Protein AF-A0A368DGQ7-F1 (afdb_monomer)

Foldseek 3Di:
DDQPLLVLLQVLLVLLVVLLVVLVVVVDPDPLSVVSNVVSNVSSVVSNVLSVCVVVLVVSLVVLVVCLVVLVVSLVVLQVPPDDPPSPSNNVSSVSSSVSSVVSNVSSVVVVVVVVVVVVVD

Structure (mmCIF, N/CA/C/O backbone):
data_AF-A0A368DGQ7-F1
#
_entry.id   AF-A0A368DGQ7-F1
#
loop_
_atom_site.group_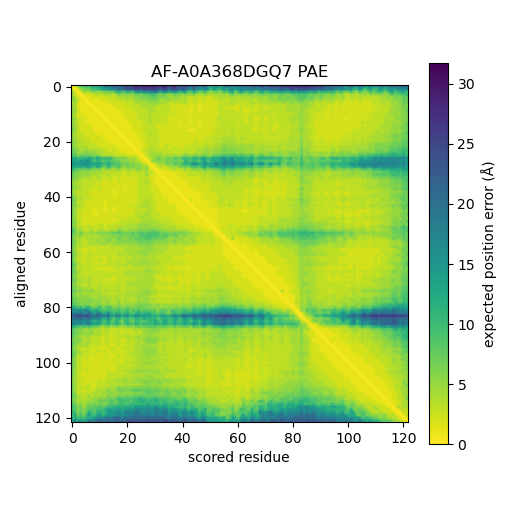PDB
_atom_site.id
_atom_site.type_symbol
_atom_site.label_atom_id
_atom_site.label_alt_id
_atom_site.label_comp_id
_atom_site.label_asym_id
_atom_site.label_entity_id
_atom_site.label_seq_id
_atom_site.pdbx_PDB_ins_code
_atom_site.Cartn_x
_atom_site.Cartn_y
_atom_site.Cartn_z
_atom_site.occupancy
_atom_site.B_iso_or_equiv
_atom_site.auth_seq_id
_atom_site.auth_comp_id
_atom_site.auth_asym_id
_atom_site.auth_atom_id
_atom_site.pdbx_PDB_model_num
ATOM 1 N N . MET A 1 1 ? -18.363 -10.285 8.688 1.00 47.91 1 MET A N 1
ATOM 2 C CA . MET A 1 1 ? -18.749 -8.900 8.342 1.00 47.91 1 MET A CA 1
ATOM 3 C C . MET A 1 1 ? -17.592 -8.279 7.567 1.00 47.91 1 MET A C 1
ATOM 5 O O . MET A 1 1 ? -16.521 -8.115 8.144 1.00 47.91 1 MET A O 1
ATOM 9 N N . PHE A 1 2 ? -17.749 -8.054 6.258 1.00 55.34 2 PHE A N 1
ATOM 10 C CA . PHE A 1 2 ? -16.707 -7.422 5.440 1.00 55.34 2 PHE A CA 1
ATOM 11 C C . PHE A 1 2 ? -16.480 -5.995 5.945 1.00 55.34 2 PHE A C 1
ATOM 13 O O . PHE A 1 2 ? -17.405 -5.186 5.958 1.00 55.34 2 PHE A O 1
ATOM 20 N N . ARG A 1 3 ? -15.267 -5.699 6.421 1.00 78.44 3 ARG A N 1
ATOM 21 C CA . ARG A 1 3 ? -14.908 -4.352 6.873 1.00 78.44 3 ARG A CA 1
ATOM 22 C C . ARG A 1 3 ? -14.390 -3.558 5.684 1.00 78.44 3 ARG A C 1
ATOM 24 O O . ARG A 1 3 ? -13.541 -4.040 4.940 1.00 78.44 3 ARG A O 1
ATOM 31 N N . VAL A 1 4 ? -14.850 -2.320 5.556 1.00 85.50 4 VAL A N 1
ATOM 32 C CA . VAL A 1 4 ? -14.484 -1.412 4.458 1.00 85.50 4 VAL A CA 1
ATOM 33 C C . VAL A 1 4 ? -12.959 -1.224 4.347 1.00 85.50 4 VAL A C 1
ATOM 35 O O . VAL A 1 4 ? -12.417 -1.197 3.248 1.00 85.50 4 VAL A O 1
ATOM 38 N N . GLN A 1 5 ? -12.238 -1.207 5.474 1.00 88.38 5 GLN A N 1
ATOM 39 C CA . GLN A 1 5 ? -10.767 -1.162 5.492 1.00 88.38 5 GLN A CA 1
ATOM 40 C C . GLN A 1 5 ? -10.108 -2.328 4.732 1.00 88.38 5 GLN A C 1
ATOM 42 O O . GLN A 1 5 ? -9.117 -2.129 4.037 1.00 88.38 5 GLN A O 1
ATOM 47 N N . SER A 1 6 ? -10.663 -3.538 4.845 1.00 88.88 6 SER A N 1
ATOM 48 C CA . SER A 1 6 ? -10.107 -4.749 4.238 1.00 88.88 6 SER A CA 1
ATOM 49 C C . SER A 1 6 ? -10.246 -4.713 2.721 1.00 88.88 6 SER A C 1
ATOM 51 O O . SER A 1 6 ? -9.368 -5.205 2.025 1.00 88.88 6 SER A O 1
ATOM 53 N N . LEU A 1 7 ? -11.311 -4.081 2.215 1.00 91.75 7 LEU A N 1
ATOM 54 C CA . LEU A 1 7 ? -11.521 -3.865 0.786 1.00 91.75 7 LEU A CA 1
ATOM 55 C C . LEU A 1 7 ? -10.442 -2.942 0.205 1.00 91.75 7 LEU A C 1
ATOM 57 O O . LEU A 1 7 ? -9.835 -3.274 -0.805 1.00 91.75 7 LEU A O 1
ATOM 61 N N . TYR A 1 8 ? -10.149 -1.819 0.865 1.00 92.56 8 TYR A N 1
ATOM 62 C CA . TYR A 1 8 ? -9.116 -0.892 0.393 1.00 92.56 8 TYR A CA 1
ATOM 63 C C . TYR A 1 8 ? -7.703 -1.480 0.459 1.00 92.56 8 TYR A C 1
ATOM 65 O O . TYR A 1 8 ? -6.911 -1.262 -0.456 1.00 92.56 8 TYR A O 1
ATOM 73 N N . LEU A 1 9 ? -7.396 -2.261 1.501 1.00 92.31 9 LEU A N 1
ATOM 74 C CA . LEU A 1 9 ? -6.132 -3.002 1.583 1.00 92.31 9 LEU A CA 1
ATOM 75 C C . LEU A 1 9 ? -6.016 -4.045 0.466 1.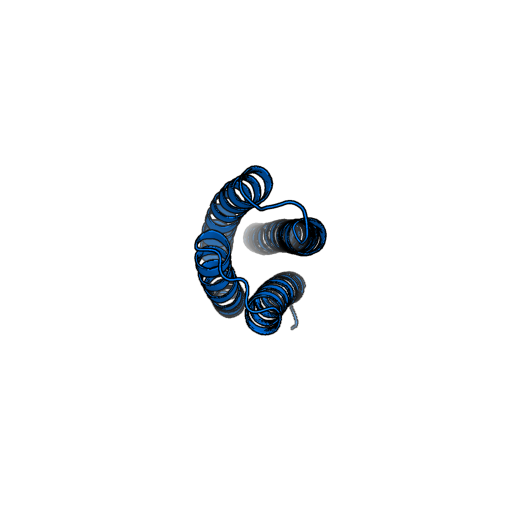00 92.31 9 LEU A C 1
ATOM 77 O O . LEU A 1 9 ? -4.955 -4.168 -0.141 1.00 92.31 9 LEU A O 1
ATOM 81 N N . LEU A 1 10 ? -7.108 -4.753 0.162 1.00 94.06 10 LEU A N 1
ATOM 82 C CA . LEU A 1 10 ? -7.146 -5.737 -0.917 1.00 94.06 10 LEU A CA 1
ATOM 83 C C . LEU A 1 10 ? -6.942 -5.070 -2.278 1.00 94.06 10 LEU A C 1
ATOM 85 O O . LEU A 1 10 ? -6.101 -5.521 -3.044 1.00 94.06 10 LEU A O 1
ATOM 89 N N . ILE A 1 11 ? -7.645 -3.971 -2.561 1.00 93.81 11 ILE A N 1
ATOM 90 C CA . ILE A 1 11 ? -7.480 -3.219 -3.813 1.00 93.81 11 ILE A CA 1
ATOM 91 C C . ILE A 1 11 ? -6.034 -2.734 -3.961 1.00 93.81 11 ILE A C 1
ATOM 93 O O . ILE A 1 11 ? -5.431 -2.926 -5.013 1.00 93.81 11 ILE A O 1
ATOM 97 N N . SER A 1 12 ? -5.450 -2.161 -2.905 1.00 93.62 12 SER A N 1
ATOM 98 C CA . SER A 1 12 ? -4.058 -1.699 -2.947 1.00 93.62 12 SER A CA 1
ATOM 99 C C . SER A 1 12 ? -3.066 -2.849 -3.163 1.00 93.62 12 SER A C 1
ATOM 101 O O . SER A 1 12 ? -2.109 -2.716 -3.927 1.00 93.62 12 SER A O 1
ATOM 103 N N . SER A 1 13 ? -3.321 -4.011 -2.556 1.00 95.19 13 SER A N 1
ATOM 104 C CA . SER A 1 13 ? -2.531 -5.221 -2.792 1.00 95.19 13 SER A CA 1
ATOM 105 C C . SER A 1 13 ? -2.620 -5.690 -4.248 1.00 95.19 13 SER A C 1
ATOM 107 O O . SER A 1 13 ? -1.592 -5.933 -4.878 1.00 95.19 13 SER A O 1
ATOM 109 N N . VAL A 1 14 ? -3.830 -5.742 -4.814 1.00 95.31 14 VAL A N 1
ATOM 110 C CA . VAL A 1 14 ? -4.051 -6.124 -6.216 1.00 95.31 14 VAL A CA 1
ATOM 111 C C . VAL A 1 14 ? -3.328 -5.172 -7.162 1.00 95.31 14 VAL A C 1
ATOM 113 O O . VAL A 1 14 ? -2.664 -5.641 -8.079 1.00 95.31 14 VAL A O 1
ATOM 116 N N . ILE A 1 15 ? -3.389 -3.859 -6.924 1.00 94.50 15 ILE A N 1
ATOM 117 C CA . ILE A 1 15 ? -2.660 -2.874 -7.736 1.00 94.50 15 ILE A CA 1
ATOM 118 C C . ILE A 1 15 ? -1.158 -3.176 -7.726 1.00 94.50 15 ILE A C 1
ATOM 120 O O . ILE A 1 15 ? -0.542 -3.228 -8.785 1.00 94.50 15 ILE A O 1
ATOM 124 N N . ASN A 1 16 ? -0.575 -3.442 -6.556 1.00 93.88 16 ASN A N 1
ATOM 125 C CA . ASN A 1 16 ? 0.844 -3.781 -6.447 1.00 93.88 16 ASN A CA 1
ATOM 126 C C . ASN A 1 16 ? 1.203 -5.068 -7.213 1.00 93.88 16 ASN A C 1
ATOM 128 O O . ASN A 1 16 ? 2.198 -5.093 -7.935 1.00 93.88 16 ASN A O 1
AT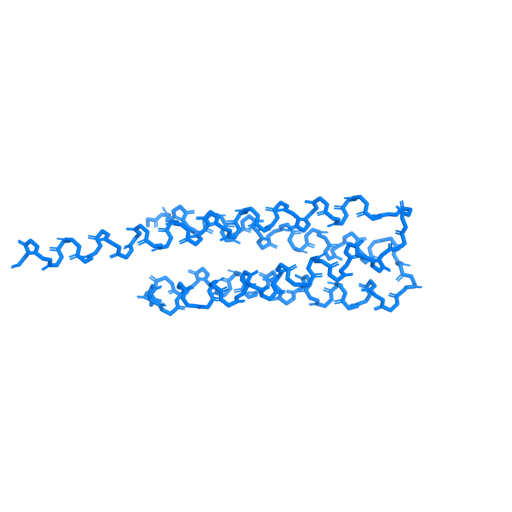OM 132 N N . PHE A 1 17 ? 0.370 -6.110 -7.139 1.00 94.81 17 PHE A N 1
ATOM 133 C CA . PHE A 1 17 ? 0.587 -7.327 -7.926 1.00 94.81 17 PHE A CA 1
ATOM 134 C C . PHE A 1 17 ? 0.436 -7.102 -9.430 1.00 94.81 17 PHE A C 1
ATOM 136 O O . PHE A 1 17 ? 1.219 -7.645 -10.203 1.00 94.81 17 PHE A O 1
ATOM 143 N N . VAL A 1 18 ? -0.523 -6.279 -9.859 1.00 93.06 18 VAL A N 1
ATOM 144 C CA . VAL A 1 18 ? -0.662 -5.904 -11.272 1.00 93.06 18 VAL A CA 1
ATOM 145 C C . VAL A 1 18 ? 0.607 -5.199 -11.746 1.00 93.06 18 VAL A C 1
ATOM 147 O O . VAL A 1 18 ? 1.159 -5.584 -12.770 1.00 93.06 18 VAL A O 1
ATOM 150 N N . LEU A 1 19 ? 1.136 -4.242 -10.981 1.00 90.69 19 LEU A N 1
ATOM 151 C CA . LEU A 1 19 ? 2.381 -3.554 -11.337 1.00 90.69 19 LEU A CA 1
ATOM 152 C C . LEU A 1 19 ? 3.556 -4.534 -11.436 1.00 90.69 19 LEU A C 1
ATOM 154 O O . LEU A 1 19 ? 4.288 -4.500 -12.420 1.00 90.69 19 LEU A O 1
ATOM 158 N N . MET A 1 20 ? 3.678 -5.472 -10.494 1.00 91.62 20 MET A N 1
ATOM 159 C CA . MET A 1 20 ? 4.685 -6.537 -10.546 1.00 91.62 20 MET A CA 1
ATOM 160 C C . MET A 1 20 ? 4.565 -7.405 -11.814 1.00 91.62 20 MET A C 1
ATOM 162 O O . MET A 1 20 ? 5.576 -7.719 -12.444 1.00 91.62 20 MET A O 1
ATOM 166 N N . VAL A 1 21 ? 3.349 -7.811 -12.192 1.00 91.19 21 VAL A N 1
ATOM 167 C CA . VAL A 1 21 ? 3.107 -8.625 -13.397 1.00 91.19 21 VAL A CA 1
ATOM 168 C C . VAL A 1 21 ? 3.490 -7.854 -14.658 1.00 91.19 21 VAL A C 1
ATOM 170 O O . VAL A 1 21 ? 4.143 -8.416 -15.531 1.00 91.19 21 VAL A O 1
ATOM 173 N N . PHE A 1 22 ? 3.148 -6.567 -14.731 1.00 88.75 22 PHE A N 1
ATOM 174 C CA . PHE A 1 22 ? 3.522 -5.712 -15.857 1.00 88.75 22 PHE A CA 1
ATOM 175 C C . PHE A 1 22 ? 5.043 -5.559 -15.980 1.00 88.75 22 PHE A C 1
ATOM 177 O O . PHE A 1 22 ? 5.563 -5.694 -17.082 1.00 88.75 22 PHE A O 1
ATOM 184 N N . ILE A 1 23 ? 5.767 -5.355 -14.872 1.00 86.88 23 ILE A N 1
ATOM 185 C CA . ILE A 1 23 ? 7.239 -5.264 -14.903 1.00 86.88 23 ILE A CA 1
ATOM 186 C C . ILE A 1 23 ? 7.855 -6.548 -15.475 1.00 86.88 23 ILE A C 1
ATOM 188 O O . ILE A 1 23 ? 8.735 -6.471 -16.324 1.00 86.88 23 ILE A O 1
ATOM 192 N N . ASN A 1 24 ? 7.367 -7.723 -15.059 1.00 87.38 24 ASN A N 1
ATOM 193 C CA . ASN A 1 24 ? 7.857 -9.000 -15.590 1.00 87.38 24 ASN A CA 1
ATOM 194 C C . ASN A 1 24 ? 7.477 -9.227 -17.059 1.00 87.38 24 ASN A C 1
ATOM 196 O O . ASN A 1 24 ? 8.238 -9.849 -17.789 1.00 87.38 24 ASN A O 1
ATOM 200 N N . TYR A 1 25 ? 6.300 -8.769 -17.490 1.00 86.88 25 TYR A N 1
ATOM 201 C CA . TYR A 1 25 ? 5.830 -8.977 -18.860 1.00 86.88 25 TYR A CA 1
ATOM 202 C C . TYR A 1 25 ? 6.637 -8.176 -19.889 1.00 86.88 25 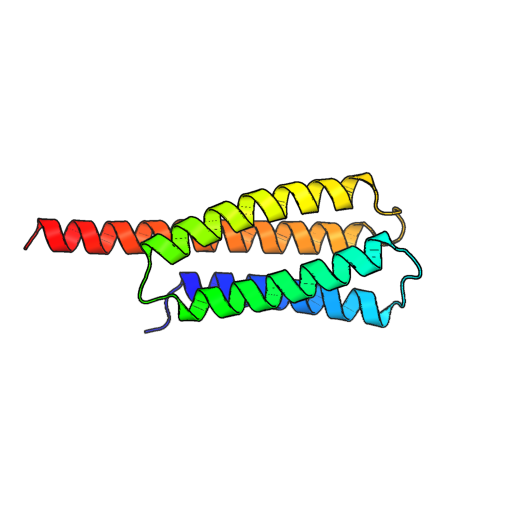TYR A C 1
ATOM 204 O O . TYR A 1 25 ? 6.915 -8.680 -20.972 1.00 86.88 25 TYR A O 1
ATOM 212 N N . TYR A 1 26 ? 7.009 -6.939 -19.553 1.00 82.50 26 TYR A N 1
ATOM 213 C CA . TYR A 1 26 ? 7.769 -6.057 -20.445 1.00 82.50 26 TYR A CA 1
ATOM 214 C C . TYR A 1 26 ? 9.294 -6.246 -20.357 1.00 82.50 26 TYR A C 1
ATOM 216 O O . TYR A 1 26 ? 10.011 -5.562 -21.079 1.00 82.50 26 TYR A O 1
ATOM 224 N N . ASP A 1 27 ? 9.770 -7.165 -19.506 1.00 77.81 27 ASP A N 1
ATOM 225 C CA . ASP A 1 27 ? 11.183 -7.551 -19.341 1.00 77.81 27 ASP A CA 1
ATOM 226 C C . ASP A 1 27 ? 12.153 -6.354 -19.298 1.00 77.81 27 ASP A C 1
ATOM 228 O O . ASP A 1 27 ? 13.110 -6.247 -20.067 1.00 77.81 27 ASP A O 1
ATOM 232 N N . PHE A 1 28 ? 11.867 -5.398 -18.409 1.00 76.19 28 PHE A N 1
ATOM 233 C CA . PHE A 1 28 ? 12.712 -4.219 -18.241 1.00 76.19 28 PHE A CA 1
ATOM 234 C C . PHE A 1 28 ? 14.103 -4.614 -17.727 1.00 76.19 28 PHE A C 1
ATOM 236 O O . PHE A 1 28 ? 14.258 -4.961 -16.557 1.00 76.19 28 PHE A O 1
ATOM 243 N N . GLN A 1 29 ? 15.128 -4.491 -18.574 1.00 71.12 29 GLN A N 1
ATOM 244 C CA . GLN A 1 29 ? 16.538 -4.619 -18.184 1.00 71.12 29 GLN A CA 1
ATOM 245 C C . GLN A 1 29 ? 17.045 -3.334 -17.512 1.00 71.12 29 GLN A C 1
ATOM 247 O O . GLN A 1 29 ? 17.904 -2.628 -18.035 1.00 71.12 29 GLN A O 1
ATOM 252 N N . ASP A 1 30 ? 16.494 -3.033 -16.338 1.00 78.81 30 ASP A N 1
ATOM 253 C CA . ASP A 1 30 ? 16.937 -1.937 -15.478 1.00 78.81 30 ASP A CA 1
ATOM 254 C C . ASP A 1 30 ? 16.942 -2.388 -14.009 1.00 78.81 30 ASP A C 1
ATOM 256 O O . ASP A 1 30 ? 15.944 -2.894 -13.485 1.00 78.81 30 ASP A O 1
ATOM 260 N N . ASN A 1 31 ? 18.062 -2.151 -13.320 1.00 83.69 31 ASN A N 1
ATOM 261 C CA . ASN A 1 31 ? 18.224 -2.426 -11.893 1.00 83.69 31 ASN A CA 1
ATOM 262 C C . ASN A 1 31 ? 17.126 -1.756 -11.049 1.00 83.69 31 ASN A C 1
ATOM 264 O O . ASN A 1 31 ? 16.695 -2.310 -10.035 1.00 83.69 31 ASN A O 1
ATOM 268 N N . LEU A 1 32 ? 16.659 -0.569 -11.448 1.00 84.25 32 LEU A N 1
ATOM 269 C CA . LEU A 1 32 ? 15.600 0.140 -10.733 1.00 84.25 32 LEU A CA 1
ATOM 270 C C . LEU A 1 32 ? 14.249 -0.580 -10.853 1.00 84.25 32 LEU A C 1
ATOM 272 O O . LEU A 1 32 ? 13.500 -0.654 -9.873 1.00 84.25 32 LEU A O 1
ATOM 276 N N . MET A 1 33 ? 13.963 -1.179 -12.010 1.00 85.19 33 MET A N 1
ATOM 277 C CA . MET A 1 33 ? 12.753 -1.975 -12.224 1.00 85.19 33 MET A CA 1
ATOM 278 C C . MET A 1 33 ? 12.786 -3.308 -11.483 1.00 85.19 33 MET A C 1
ATOM 280 O O . MET A 1 33 ? 11.761 -3.726 -10.940 1.00 85.19 33 MET A O 1
ATOM 284 N N . ASP A 1 34 ? 13.957 -3.931 -11.358 1.00 87.25 34 ASP A N 1
ATOM 285 C CA . ASP A 1 34 ? 14.133 -5.113 -10.514 1.00 87.25 34 ASP A CA 1
ATOM 286 C C . ASP A 1 34 ? 13.845 -4.811 -9.037 1.00 87.25 34 ASP A C 1
ATOM 288 O O . ASP A 1 34 ? 13.114 -5.559 -8.375 1.00 87.25 34 ASP A O 1
ATOM 292 N N . ILE A 1 35 ? 14.356 -3.685 -8.524 1.00 88.88 35 ILE A N 1
ATOM 293 C CA . ILE A 1 35 ? 14.050 -3.215 -7.165 1.00 88.88 35 ILE A CA 1
ATOM 294 C C . ILE A 1 35 ? 12.548 -2.963 -7.031 1.00 88.88 35 ILE A C 1
ATOM 296 O O . ILE A 1 35 ? 11.926 -3.416 -6.065 1.00 88.88 35 ILE A O 1
ATOM 300 N N . TYR A 1 36 ? 11.942 -2.281 -8.005 1.00 89.50 36 TYR A N 1
ATOM 301 C CA . TYR A 1 36 ? 10.518 -1.985 -7.963 1.00 89.50 36 TYR A CA 1
ATOM 302 C C . TYR A 1 36 ? 9.658 -3.248 -7.959 1.00 89.50 36 TYR A C 1
ATOM 304 O O . TYR A 1 36 ? 8.722 -3.343 -7.166 1.00 89.50 36 TYR A O 1
ATOM 312 N N . ARG A 1 37 ? 10.014 -4.261 -8.751 1.00 90.31 37 ARG A N 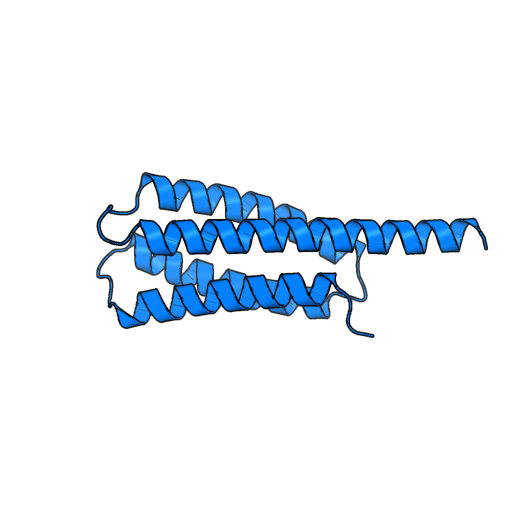1
ATOM 313 C CA . ARG A 1 37 ? 9.337 -5.561 -8.753 1.00 90.31 37 ARG A CA 1
ATOM 314 C C . ARG A 1 37 ? 9.333 -6.203 -7.368 1.00 90.31 37 ARG A C 1
ATOM 316 O O . ARG A 1 37 ? 8.289 -6.675 -6.917 1.00 90.31 37 ARG A O 1
ATOM 323 N N . VAL A 1 38 ? 10.482 -6.221 -6.691 1.00 92.06 38 VAL A N 1
ATOM 324 C CA . VAL A 1 38 ? 10.604 -6.801 -5.343 1.00 92.06 38 VAL A CA 1
ATOM 325 C C . VAL A 1 38 ? 9.769 -6.013 -4.339 1.00 92.06 38 VAL A C 1
ATOM 327 O O . VAL A 1 38 ? 9.054 -6.605 -3.528 1.00 92.06 38 VAL A O 1
ATOM 330 N N . VAL A 1 39 ? 9.807 -4.682 -4.418 1.00 92.38 39 VAL A N 1
ATOM 331 C CA . VAL A 1 39 ? 9.018 -3.815 -3.538 1.00 92.38 39 VAL A CA 1
ATOM 332 C C . VAL A 1 39 ? 7.521 -3.997 -3.780 1.00 92.38 39 VAL A C 1
ATOM 334 O O . VAL A 1 39 ? 6.792 -4.134 -2.804 1.00 92.38 39 VAL A O 1
ATOM 337 N N . ALA A 1 40 ? 7.071 -4.078 -5.034 1.00 92.31 40 ALA A N 1
ATOM 338 C CA . ALA A 1 40 ? 5.676 -4.315 -5.406 1.00 92.31 40 ALA A CA 1
ATOM 339 C C . ALA A 1 40 ? 5.170 -5.694 -4.937 1.00 92.31 40 ALA A C 1
ATOM 341 O O . ALA A 1 40 ? 4.060 -5.824 -4.419 1.00 92.31 40 ALA A O 1
ATOM 342 N N . ALA A 1 41 ? 5.993 -6.739 -5.048 1.00 93.88 41 ALA A N 1
ATOM 343 C CA . ALA A 1 41 ? 5.653 -8.055 -4.509 1.00 93.88 41 ALA A CA 1
ATOM 344 C C . ALA A 1 41 ? 5.546 -8.021 -2.972 1.00 93.88 41 ALA A C 1
ATOM 346 O O . ALA A 1 41 ? 4.568 -8.499 -2.389 1.00 93.88 41 ALA A O 1
ATOM 347 N N . GLY A 1 42 ? 6.536 -7.415 -2.309 1.00 94.50 42 GLY A N 1
ATOM 348 C CA . GLY A 1 42 ? 6.590 -7.299 -0.854 1.00 94.50 42 GLY A CA 1
ATOM 349 C C . GLY A 1 42 ? 5.439 -6.472 -0.282 1.00 94.50 42 GLY A C 1
ATOM 350 O O . GLY A 1 42 ? 4.806 -6.888 0.689 1.00 94.50 42 GLY A O 1
ATOM 351 N N . SER A 1 43 ? 5.117 -5.335 -0.901 1.00 94.06 43 SER A N 1
ATOM 352 C CA . SER A 1 43 ? 3.983 -4.490 -0.523 1.00 94.06 43 SER A CA 1
ATOM 353 C C . SER A 1 43 ? 2.652 -5.211 -0.722 1.00 94.06 43 SER A C 1
ATOM 355 O O . SER A 1 43 ? 1.813 -5.184 0.179 1.00 94.06 43 SER A O 1
ATOM 357 N N . GLY A 1 44 ? 2.471 -5.906 -1.849 1.00 93.44 44 GLY A N 1
ATOM 358 C CA . GLY A 1 44 ? 1.279 -6.702 -2.136 1.00 93.44 44 GLY A CA 1
ATOM 359 C C . GLY A 1 44 ? 1.012 -7.749 -1.053 1.00 93.44 44 GLY A C 1
ATOM 360 O O . GLY A 1 44 ? -0.090 -7.797 -0.496 1.00 93.44 44 GLY A O 1
ATOM 361 N N . ILE A 1 45 ? 2.035 -8.530 -0.692 1.00 95.19 45 ILE A N 1
ATOM 362 C CA . ILE A 1 45 ? 1.962 -9.554 0.363 1.00 95.19 45 ILE A CA 1
ATOM 363 C C . ILE A 1 45 ? 1.733 -8.918 1.739 1.00 95.19 45 ILE A C 1
ATOM 365 O O . ILE A 1 45 ? 0.890 -9.382 2.508 1.00 95.19 45 ILE A O 1
ATOM 369 N N . PHE A 1 46 ? 2.446 -7.839 2.059 1.00 95.00 46 PHE A N 1
ATOM 370 C CA . PHE A 1 46 ? 2.314 -7.148 3.339 1.00 95.00 46 PHE A CA 1
ATOM 371 C C . PHE A 1 46 ? 0.906 -6.569 3.548 1.00 95.00 46 PHE A C 1
ATOM 373 O O . PHE A 1 46 ? 0.332 -6.685 4.634 1.00 95.00 46 PHE A O 1
ATOM 380 N N . LEU A 1 47 ? 0.312 -5.992 2.501 1.00 93.38 47 LEU A N 1
ATOM 381 C CA . LEU A 1 47 ? -1.058 -5.481 2.533 1.00 93.38 47 LEU A CA 1
ATOM 382 C C . LEU A 1 47 ? -2.082 -6.608 2.717 1.00 93.38 47 LEU A C 1
ATOM 384 O O . LEU A 1 47 ? -3.033 -6.430 3.480 1.00 93.38 47 LEU A O 1
ATOM 388 N N . LEU A 1 48 ? -1.868 -7.784 2.110 1.00 93.88 48 LEU A N 1
ATOM 389 C CA . LEU A 1 48 ? -2.686 -8.972 2.395 1.00 93.88 48 LEU A CA 1
ATOM 390 C C . LEU A 1 48 ? -2.541 -9.417 3.848 1.00 93.88 48 LEU A C 1
ATOM 392 O O . LEU A 1 48 ? -3.542 -9.664 4.518 1.00 93.88 48 LEU A O 1
ATOM 396 N N . PHE A 1 49 ? -1.314 -9.475 4.366 1.00 93.38 49 PHE A N 1
ATOM 397 C CA . PHE A 1 49 ? -1.064 -9.824 5.762 1.00 93.38 49 PHE A CA 1
ATOM 398 C C . PHE A 1 49 ? -1.805 -8.881 6.725 1.00 93.38 49 PHE A C 1
ATOM 400 O O . PHE A 1 49 ? -2.447 -9.330 7.679 1.00 93.38 49 PHE A O 1
ATOM 407 N N . LEU A 1 50 ? -1.813 -7.576 6.436 1.00 91.81 50 LEU A N 1
ATOM 408 C CA . LEU A 1 50 ? -2.539 -6.577 7.224 1.00 91.81 50 LEU A CA 1
ATOM 409 C C . LEU A 1 50 ? -4.053 -6.809 7.274 1.00 91.81 50 LEU A C 1
ATOM 411 O O . LEU A 1 50 ? -4.680 -6.408 8.257 1.00 91.81 50 LEU A O 1
ATOM 415 N N . ILE A 1 51 ? -4.657 -7.456 6.273 1.00 90.94 51 ILE A N 1
ATOM 416 C CA . ILE A 1 51 ? -6.086 -7.810 6.300 1.00 90.94 51 ILE A CA 1
ATOM 417 C C . ILE A 1 51 ? -6.370 -8.802 7.435 1.00 90.94 51 ILE A C 1
ATOM 419 O O . ILE A 1 51 ? -7.372 -8.663 8.142 1.00 90.94 51 ILE A O 1
ATOM 423 N N . PHE A 1 52 ? -5.473 -9.764 7.659 1.00 90.38 52 PHE A N 1
ATOM 424 C CA . PHE A 1 52 ? -5.617 -10.779 8.705 1.00 90.38 52 PHE A CA 1
ATOM 425 C C . PHE A 1 52 ? -5.343 -10.238 10.115 1.00 90.38 52 PHE A C 1
ATOM 427 O O . PHE A 1 52 ? -5.793 -10.825 11.099 1.00 90.38 52 PHE A O 1
ATOM 434 N N . LEU A 1 53 ? -4.714 -9.065 10.235 1.00 87.75 53 LEU A N 1
ATOM 435 C CA . LEU A 1 53 ? -4.431 -8.407 11.515 1.00 87.75 53 LEU A CA 1
ATOM 436 C C . LEU A 1 53 ? -5.648 -7.680 12.129 1.00 87.75 53 LEU A C 1
ATOM 438 O O . LEU A 1 53 ? -5.513 -6.892 13.064 1.00 87.75 53 LEU A O 1
ATOM 442 N N . TYR A 1 54 ? -6.860 -7.972 11.649 1.00 81.12 54 TYR A N 1
ATOM 443 C CA . TYR A 1 54 ? -8.115 -7.308 12.024 1.00 81.12 54 TYR A CA 1
ATOM 444 C C . TYR A 1 54 ? -8.474 -7.373 13.519 1.00 81.12 54 TYR A C 1
ATOM 446 O O . TYR A 1 54 ? -9.334 -6.603 13.970 1.00 81.12 54 TYR A O 1
ATOM 454 N N . LYS A 1 55 ? -7.882 -8.311 14.271 1.00 84.06 55 LYS A N 1
ATOM 455 C CA . LYS A 1 55 ? -8.056 -8.437 15.726 1.00 84.06 55 LYS A CA 1
ATOM 456 C C . LYS A 1 55 ? -7.266 -7.366 16.486 1.00 84.06 55 LYS A C 1
ATOM 458 O O . LYS A 1 55 ? -7.771 -6.821 17.458 1.00 84.06 55 LYS A O 1
ATOM 463 N N . ASN A 1 56 ? -6.082 -6.999 15.992 1.00 88.94 56 ASN A N 1
ATOM 464 C CA . ASN A 1 56 ? -5.168 -6.059 16.641 1.00 88.94 56 ASN A CA 1
ATOM 465 C C . ASN A 1 56 ? -5.165 -4.708 15.911 1.00 88.94 56 ASN A C 1
ATOM 467 O O . ASN A 1 56 ? -4.174 -4.325 15.289 1.00 88.94 56 ASN A O 1
ATOM 471 N N . LYS A 1 57 ? -6.276 -3.961 15.996 1.00 87.00 57 LYS A N 1
ATOM 472 C CA . LYS A 1 57 ? -6.473 -2.716 15.224 1.00 87.00 57 LYS A CA 1
ATOM 473 C C . LYS A 1 57 ? -5.403 -1.646 15.485 1.00 87.00 57 LYS A C 1
ATOM 475 O O . LYS A 1 57 ? -4.962 -0.984 14.551 1.00 87.00 57 LYS A O 1
ATOM 480 N N . ASN A 1 58 ? -4.937 -1.505 16.728 1.00 89.12 58 ASN A N 1
ATOM 481 C CA . ASN A 1 58 ? -3.874 -0.550 17.072 1.00 89.12 58 ASN A CA 1
ATOM 482 C C . ASN A 1 58 ? -2.547 -0.886 16.375 1.00 89.12 58 ASN A C 1
ATOM 484 O O . ASN A 1 58 ? -1.867 0.006 15.864 1.00 89.12 58 ASN A O 1
ATOM 488 N N . LEU A 1 59 ? -2.207 -2.177 16.309 1.00 90.06 59 LEU A N 1
ATOM 489 C CA . LEU A 1 59 ? -1.026 -2.652 15.593 1.00 90.06 59 LEU A CA 1
ATOM 490 C C . LEU A 1 59 ? -1.203 -2.467 14.081 1.00 90.06 59 LEU A C 1
ATOM 492 O O . LEU A 1 59 ? -0.312 -1.924 13.434 1.00 90.06 59 LEU A O 1
ATOM 496 N N . GLN A 1 60 ? -2.378 -2.819 13.547 1.00 91.56 60 GLN A N 1
ATOM 497 C CA . GLN A 1 60 ? -2.738 -2.616 12.142 1.00 91.56 60 GLN A CA 1
ATOM 498 C C . GLN A 1 60 ? -2.574 -1.145 11.728 1.00 91.56 60 GLN A C 1
ATOM 500 O O . GLN A 1 60 ? -1.945 -0.860 10.714 1.00 91.56 60 GLN A O 1
ATOM 505 N N . LEU A 1 61 ? -3.049 -0.199 12.547 1.00 92.88 61 LEU A N 1
ATOM 506 C CA . LEU A 1 61 ? -2.899 1.234 12.289 1.00 92.88 61 LEU A CA 1
ATOM 507 C C . LEU A 1 61 ? -1.431 1.683 12.314 1.00 92.88 61 LEU A C 1
ATOM 509 O O . LEU A 1 61 ? -1.012 2.453 11.450 1.00 92.88 61 LEU A O 1
ATOM 513 N N . LYS A 1 62 ? -0.647 1.231 13.303 1.00 93.69 62 LYS A N 1
ATOM 514 C CA . LYS A 1 62 ? 0.773 1.599 13.429 1.00 93.69 62 LYS A CA 1
ATOM 515 C C . LYS A 1 62 ? 1.579 1.094 12.231 1.00 93.69 62 LYS A C 1
ATOM 517 O O . LYS A 1 62 ? 2.326 1.867 11.637 1.00 93.69 62 LYS A O 1
ATOM 522 N N . MET A 1 63 ? 1.378 -0.166 11.850 1.00 93.06 63 MET A N 1
ATOM 523 C CA . MET A 1 63 ? 2.017 -0.778 10.684 1.00 93.06 63 MET A CA 1
ATOM 524 C C . MET A 1 63 ? 1.620 -0.069 9.388 1.00 93.06 63 MET A C 1
ATOM 526 O O . MET A 1 63 ? 2.486 0.230 8.573 1.00 93.06 63 MET A O 1
ATOM 530 N N . MET A 1 64 ? 0.341 0.285 9.233 1.00 93.12 64 MET A N 1
ATOM 531 C CA . MET A 1 64 ? -0.142 0.980 8.042 1.00 93.12 64 MET A CA 1
ATOM 532 C C . MET A 1 64 ? 0.437 2.396 7.905 1.00 93.12 64 MET A C 1
ATOM 534 O O . MET A 1 64 ? 0.789 2.819 6.808 1.00 93.12 64 MET A O 1
ATOM 538 N N . LYS A 1 65 ? 0.612 3.124 9.016 1.00 92.25 65 LYS A N 1
ATOM 539 C CA . LYS A 1 65 ? 1.281 4.437 9.004 1.00 92.25 65 LYS A CA 1
ATOM 540 C C . LYS A 1 65 ? 2.744 4.337 8.580 1.00 92.25 65 LYS A C 1
ATOM 542 O O . LYS A 1 65 ? 3.177 5.129 7.751 1.00 92.25 65 LYS A O 1
ATOM 547 N N . ILE A 1 66 ? 3.484 3.377 9.141 1.00 93.62 66 ILE A N 1
ATOM 548 C CA . ILE A 1 66 ? 4.891 3.146 8.779 1.00 93.62 66 ILE A CA 1
ATOM 549 C C . ILE A 1 66 ? 4.983 2.791 7.296 1.00 93.62 66 ILE A C 1
ATOM 551 O O . ILE A 1 66 ? 5.757 3.404 6.568 1.00 93.62 66 ILE A O 1
ATOM 555 N N . PHE A 1 67 ? 4.137 1.865 6.844 1.00 93.25 67 PHE A N 1
ATOM 556 C CA . PHE A 1 67 ? 4.075 1.475 5.445 1.00 93.25 67 PHE A CA 1
ATOM 557 C C . PHE A 1 67 ? 3.786 2.668 4.534 1.00 93.25 67 PHE A C 1
ATOM 559 O O . PHE A 1 67 ? 4.515 2.860 3.574 1.00 93.25 67 PHE A O 1
ATOM 566 N N . ASN A 1 68 ? 2.798 3.512 4.849 1.00 91.62 68 ASN A N 1
ATOM 567 C CA . ASN A 1 68 ? 2.495 4.695 4.037 1.00 91.62 68 ASN A CA 1
ATOM 568 C C . ASN A 1 68 ? 3.689 5.635 3.895 1.00 91.62 68 ASN A C 1
ATOM 570 O O . ASN A 1 68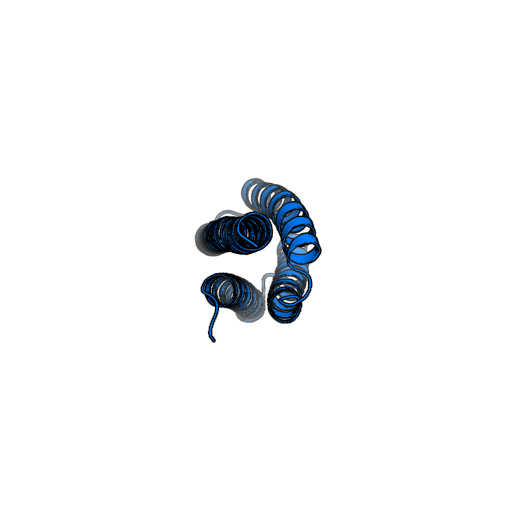 ? 3.957 6.103 2.795 1.00 91.62 68 ASN A O 1
ATOM 574 N N . VAL A 1 69 ? 4.411 5.907 4.984 1.00 92.38 69 VAL A N 1
ATOM 575 C CA . VAL A 1 69 ? 5.590 6.784 4.936 1.00 92.38 69 VAL A CA 1
ATOM 576 C C . VAL A 1 69 ? 6.669 6.183 4.037 1.00 92.38 69 VAL A C 1
ATOM 578 O O . VAL A 1 69 ? 7.161 6.860 3.139 1.00 92.38 69 VAL A O 1
ATOM 581 N N . VAL A 1 70 ? 6.996 4.903 4.236 1.00 92.06 70 VAL A N 1
ATOM 582 C CA . VAL A 1 70 ? 8.006 4.201 3.428 1.00 92.06 70 VAL A CA 1
ATOM 583 C C . VAL A 1 70 ? 7.589 4.145 1.957 1.00 92.06 70 VAL A C 1
ATOM 585 O O . VAL A 1 70 ? 8.397 4.423 1.076 1.00 92.06 70 VAL A O 1
ATOM 588 N N . TYR A 1 71 ? 6.320 3.845 1.687 1.00 91.44 71 TYR A N 1
ATOM 589 C CA . TYR A 1 71 ? 5.775 3.718 0.339 1.00 91.44 71 TYR A CA 1
ATOM 590 C C . TYR A 1 71 ? 5.759 5.058 -0.409 1.00 91.44 71 TYR A C 1
ATOM 592 O O . TYR A 1 71 ? 6.056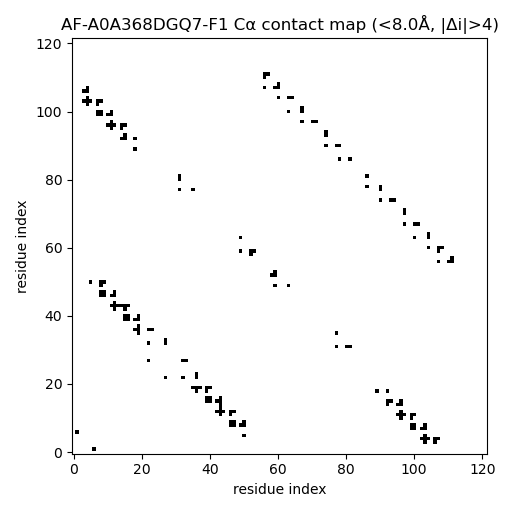 5.095 -1.598 1.00 91.44 71 TYR A O 1
ATOM 600 N N . VAL A 1 72 ? 5.488 6.172 0.281 1.00 90.38 72 VAL A N 1
ATOM 601 C CA . VAL A 1 72 ? 5.577 7.523 -0.299 1.00 90.38 72 VAL A CA 1
ATOM 602 C C . VAL A 1 72 ? 7.021 7.885 -0.640 1.00 90.38 72 VAL A C 1
ATOM 604 O O . VAL A 1 72 ? 7.274 8.353 -1.746 1.00 90.38 72 VAL A O 1
ATOM 607 N N . ILE A 1 73 ? 7.972 7.641 0.269 1.00 91.31 73 ILE A N 1
ATOM 608 C CA . ILE A 1 73 ? 9.402 7.892 0.015 1.00 91.31 73 ILE A CA 1
ATOM 609 C C . ILE A 1 73 ? 9.872 7.081 -1.196 1.00 91.31 73 ILE A C 1
ATOM 611 O O . ILE A 1 73 ? 10.533 7.613 -2.086 1.00 91.31 73 ILE A O 1
ATOM 615 N N . PHE A 1 74 ? 9.481 5.809 -1.256 1.00 89.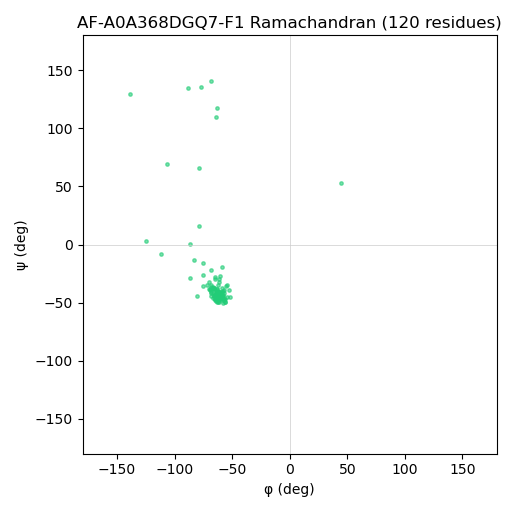44 74 PHE A N 1
ATOM 616 C CA . PHE A 1 74 ? 9.788 4.943 -2.385 1.00 89.44 74 PHE A CA 1
ATOM 617 C C . PHE A 1 74 ? 9.136 5.432 -3.689 1.00 89.44 74 PHE A C 1
ATOM 619 O O . PHE A 1 74 ? 9.783 5.448 -4.731 1.00 89.44 74 PHE A O 1
ATOM 626 N N . GLY A 1 75 ? 7.888 5.902 -3.636 1.00 87.88 75 GLY A N 1
ATOM 627 C CA . GLY A 1 75 ? 7.209 6.492 -4.789 1.00 87.88 75 GLY A CA 1
ATOM 628 C C . GLY A 1 75 ? 7.925 7.726 -5.339 1.00 87.88 75 GLY A C 1
ATOM 629 O O . GLY A 1 75 ? 8.068 7.850 -6.553 1.00 87.88 75 GLY A O 1
ATOM 630 N N . PHE A 1 76 ? 8.437 8.599 -4.465 1.00 87.69 76 PHE A N 1
ATOM 631 C CA . PHE A 1 76 ? 9.288 9.717 -4.882 1.00 87.69 76 PHE A CA 1
ATOM 632 C C . PHE A 1 76 ? 10.584 9.232 -5.526 1.00 87.69 76 PHE A C 1
ATOM 634 O O . PHE A 1 76 ? 10.955 9.738 -6.579 1.00 87.69 76 PHE A O 1
ATOM 641 N N . TYR A 1 77 ? 11.249 8.238 -4.935 1.00 87.69 77 TYR A N 1
ATOM 642 C CA . TYR A 1 77 ? 12.464 7.665 -5.509 1.00 87.69 77 TYR A CA 1
ATOM 643 C C . TYR A 1 77 ? 12.228 7.152 -6.938 1.00 87.69 77 TYR A C 1
ATOM 645 O O . TYR A 1 77 ? 12.937 7.553 -7.853 1.00 87.69 77 TYR A O 1
ATOM 653 N N . ILE A 1 78 ? 11.175 6.364 -7.168 1.00 84.31 78 ILE A N 1
ATOM 654 C CA . ILE A 1 78 ? 10.831 5.903 -8.520 1.00 84.31 78 ILE A CA 1
ATOM 655 C C . ILE A 1 78 ? 10.546 7.088 -9.452 1.00 84.31 78 ILE A C 1
ATOM 657 O O . ILE A 1 78 ? 11.080 7.128 -10.551 1.00 84.31 78 ILE A O 1
ATOM 661 N N . ALA A 1 79 ? 9.765 8.080 -9.019 1.00 82.88 79 ALA A N 1
ATOM 662 C CA . ALA A 1 79 ? 9.387 9.210 -9.869 1.00 82.88 79 ALA A CA 1
ATOM 663 C C . ALA A 1 79 ? 10.575 10.061 -10.361 1.00 82.88 79 ALA A C 1
ATOM 665 O O . ALA A 1 79 ? 10.484 10.645 -11.436 1.00 82.88 79 ALA A O 1
ATOM 666 N N . PHE A 1 80 ? 11.667 10.149 -9.594 1.00 82.31 80 PHE A N 1
ATOM 667 C CA . PHE A 1 80 ? 12.853 10.929 -9.973 1.00 82.31 80 PHE A CA 1
ATOM 668 C C . PHE A 1 80 ? 13.858 10.160 -10.836 1.00 82.31 80 PHE A C 1
ATOM 670 O O . PHE A 1 80 ? 14.595 10.789 -11.591 1.00 82.31 80 PHE A O 1
ATOM 677 N N . PHE A 1 81 ? 13.925 8.836 -10.688 1.00 80.81 81 PHE A N 1
ATOM 678 C CA . PHE A 1 81 ? 14.991 8.018 -11.274 1.00 80.81 81 PHE A CA 1
ATOM 679 C C . PHE A 1 81 ? 14.520 7.085 -12.397 1.00 80.81 81 PHE A C 1
ATOM 681 O O . PHE A 1 81 ? 15.358 6.467 -13.044 1.00 80.81 81 PHE A O 1
ATOM 688 N N . ILE A 1 82 ? 13.211 6.963 -12.632 1.00 77.88 82 ILE A N 1
ATOM 689 C CA . ILE A 1 82 ? 12.667 6.145 -13.719 1.00 77.88 82 ILE A CA 1
ATOM 690 C C . ILE A 1 82 ? 12.814 6.848 -15.075 1.00 77.88 82 ILE A C 1
ATOM 692 O O . ILE A 1 82 ? 12.489 8.031 -15.208 1.00 77.88 82 ILE A O 1
ATOM 696 N N . ASP A 1 83 ? 13.247 6.105 -16.094 1.00 71.00 83 ASP A N 1
ATOM 697 C CA . ASP A 1 83 ? 13.277 6.610 -17.466 1.00 71.00 83 ASP A CA 1
ATOM 698 C C . ASP A 1 83 ? 11.856 6.818 -18.020 1.00 71.00 83 ASP A C 1
ATOM 700 O O . ASP A 1 83 ? 10.917 6.054 -17.751 1.00 71.00 83 ASP A O 1
ATOM 704 N N . LEU A 1 84 ? 11.676 7.905 -18.775 1.00 61.53 84 LEU A N 1
ATOM 705 C CA . LEU A 1 84 ? 10.354 8.477 -19.049 1.00 61.53 84 LEU A CA 1
ATOM 706 C C . LEU A 1 84 ? 9.453 7.608 -19.939 1.00 61.53 84 LEU A C 1
ATOM 708 O O . LEU A 1 84 ? 8.231 7.735 -19.821 1.00 61.53 84 LEU A O 1
ATOM 712 N N . ASP A 1 85 ? 10.008 6.697 -20.740 1.00 65.44 85 ASP A N 1
ATOM 713 C CA . ASP A 1 85 ? 9.269 5.956 -21.775 1.00 65.44 85 ASP A CA 1
ATOM 714 C C . ASP A 1 85 ? 8.120 5.090 -21.228 1.00 65.44 85 ASP A C 1
ATOM 716 O O . ASP A 1 85 ? 7.077 4.966 -21.868 1.00 65.44 85 ASP A O 1
ATOM 720 N N . TYR A 1 86 ? 8.254 4.554 -20.008 1.00 65.31 86 TYR A N 1
ATOM 721 C CA . TYR A 1 86 ? 7.213 3.736 -19.353 1.00 65.31 86 TYR A CA 1
ATOM 722 C C . TYR A 1 86 ? 6.801 4.263 -17.971 1.00 65.31 86 TYR A C 1
ATOM 724 O O . TYR A 1 86 ? 5.941 3.689 -17.297 1.00 65.31 86 TYR A O 1
ATOM 732 N N . SER A 1 87 ? 7.375 5.398 -17.566 1.00 68.44 87 SER A N 1
ATOM 733 C CA . SER A 1 87 ? 7.203 6.035 -16.256 1.00 68.44 87 SER A CA 1
ATOM 734 C C . SER A 1 87 ? 5.740 6.269 -15.861 1.00 68.44 87 SER A C 1
ATOM 736 O O . SER A 1 87 ? 5.356 6.056 -14.711 1.00 68.44 87 SER A O 1
ATOM 738 N N . SER A 1 88 ? 4.891 6.655 -16.818 1.00 78.25 88 SER A N 1
ATOM 739 C CA . SER A 1 88 ? 3.535 7.131 -16.533 1.00 78.25 88 SER A CA 1
ATOM 740 C C . SER A 1 88 ? 2.663 6.053 -15.888 1.00 78.25 88 SER A C 1
ATOM 742 O O . SER A 1 88 ? 2.067 6.295 -14.839 1.00 78.25 88 SER A O 1
ATOM 744 N N . PHE A 1 89 ? 2.614 4.843 -16.456 1.00 83.00 89 PHE A N 1
ATOM 745 C CA . PHE A 1 89 ? 1.773 3.762 -15.927 1.00 83.00 89 PHE A CA 1
ATOM 746 C C . PHE A 1 89 ? 2.187 3.363 -14.506 1.00 83.00 89 PHE A C 1
ATOM 748 O O . PHE A 1 89 ? 1.341 3.215 -13.621 1.00 83.00 89 PHE A O 1
ATOM 755 N N . PHE A 1 90 ? 3.494 3.251 -14.267 1.00 82.56 90 PHE A N 1
ATOM 756 C CA . PHE A 1 90 ? 4.032 2.865 -12.968 1.00 82.56 90 PHE A CA 1
ATOM 757 C C . PHE A 1 90 ? 3.810 3.930 -11.899 1.00 82.56 90 PHE A C 1
ATOM 759 O O . PHE A 1 90 ? 3.403 3.589 -10.787 1.00 82.56 90 PHE A O 1
ATOM 766 N N . VAL A 1 91 ? 3.993 5.206 -12.244 1.00 82.75 91 VAL A N 1
ATOM 767 C CA . VAL A 1 91 ? 3.728 6.335 -11.344 1.00 82.75 91 VAL A CA 1
ATOM 768 C C . VAL A 1 91 ? 2.233 6.434 -11.020 1.00 82.75 91 VAL A C 1
ATOM 770 O O . VAL A 1 91 ? 1.872 6.551 -9.847 1.00 82.75 91 VAL A O 1
ATOM 773 N N . PHE A 1 92 ? 1.343 6.305 -12.013 1.00 85.62 92 PHE A N 1
ATOM 774 C CA . PHE A 1 92 ? -0.107 6.275 -11.774 1.00 85.62 92 PHE A CA 1
ATOM 775 C C . PHE A 1 92 ? -0.526 5.086 -10.899 1.00 85.62 92 PHE A C 1
ATOM 777 O O . PHE A 1 92 ? -1.332 5.248 -9.977 1.00 85.62 92 PHE A O 1
ATOM 784 N N . GLY A 1 93 ? 0.055 3.908 -11.131 1.00 87.75 93 GLY A N 1
ATOM 785 C CA . GLY A 1 93 ? -0.141 2.728 -10.292 1.00 87.75 93 GLY A CA 1
ATOM 786 C C . GLY A 1 93 ? 0.245 2.980 -8.835 1.00 87.75 93 GLY A C 1
ATOM 787 O O . GLY A 1 93 ? -0.565 2.765 -7.930 1.00 87.75 93 GLY A O 1
ATOM 788 N N . LEU A 1 94 ? 1.439 3.527 -8.606 1.00 87.56 94 LEU A N 1
ATOM 789 C CA . LEU A 1 94 ? 1.939 3.897 -7.280 1.00 87.56 94 LEU A CA 1
ATOM 790 C C . LEU A 1 94 ? 1.026 4.903 -6.567 1.00 87.56 94 LEU A C 1
ATOM 792 O O . LEU A 1 94 ? 0.657 4.691 -5.408 1.00 87.56 94 LEU A O 1
ATOM 796 N N . LEU A 1 95 ? 0.615 5.964 -7.267 1.00 88.19 95 LEU A N 1
ATOM 797 C CA . LEU A 1 95 ? -0.285 6.987 -6.731 1.00 88.19 95 LEU A CA 1
ATOM 798 C C . LEU A 1 95 ? -1.643 6.397 -6.343 1.00 88.19 95 LEU A C 1
ATOM 800 O O . LEU A 1 95 ? -2.140 6.660 -5.246 1.00 88.19 95 LEU A O 1
ATOM 804 N N . SER A 1 96 ? -2.223 5.555 -7.201 1.00 90.38 96 SER A N 1
ATOM 805 C CA . SER A 1 96 ? -3.506 4.910 -6.914 1.00 90.38 96 SER A CA 1
ATOM 806 C C . SER A 1 96 ? -3.430 4.008 -5.674 1.00 90.38 96 SER A C 1
ATOM 808 O O . SER A 1 96 ? -4.256 4.141 -4.766 1.00 90.38 96 SER A O 1
ATOM 810 N N . ALA A 1 97 ? -2.389 3.175 -5.555 1.00 90.50 97 ALA A N 1
ATOM 811 C CA . ALA A 1 97 ? -2.146 2.351 -4.371 1.00 90.50 97 ALA A CA 1
ATOM 812 C C . ALA A 1 97 ? -1.979 3.209 -3.103 1.00 90.50 97 ALA A C 1
ATOM 814 O O . ALA A 1 97 ? -2.543 2.892 -2.052 1.00 90.50 97 ALA A O 1
ATOM 815 N N . CYS A 1 98 ? -1.275 4.341 -3.202 1.00 90.44 98 CYS A N 1
ATOM 816 C CA . CYS A 1 98 ? -1.082 5.273 -2.091 1.00 90.44 98 CYS A CA 1
ATOM 817 C C . CYS A 1 98 ? -2.406 5.894 -1.605 1.00 90.44 98 CYS A C 1
ATOM 819 O O . CYS A 1 98 ? -2.645 6.004 -0.394 1.00 90.44 98 CYS A O 1
ATOM 821 N N . ILE A 1 99 ? -3.306 6.251 -2.528 1.00 92.00 99 ILE A N 1
ATOM 822 C CA . ILE A 1 99 ? -4.645 6.763 -2.200 1.00 92.00 99 ILE A CA 1
ATOM 823 C C . ILE A 1 99 ? -5.449 5.699 -1.443 1.00 92.00 99 ILE A C 1
ATOM 825 O O . ILE A 1 99 ? -6.004 5.984 -0.377 1.00 92.00 99 ILE A O 1
ATOM 829 N N . PHE A 1 100 ? -5.474 4.457 -1.934 1.00 92.94 100 PHE A N 1
ATOM 830 C CA . PHE A 1 100 ? -6.209 3.372 -1.279 1.00 92.94 100 PHE A CA 1
ATOM 831 C C . PHE A 1 100 ? -5.636 3.005 0.092 1.00 92.94 100 PHE A C 1
ATOM 833 O O . PHE A 1 100 ? -6.395 2.798 1.040 1.00 92.94 100 PHE A O 1
ATOM 840 N N . CYS A 1 101 ? -4.315 3.010 0.247 1.00 90.31 101 CYS A N 1
ATOM 841 C CA . CYS A 1 101 ? -3.659 2.827 1.539 1.00 90.31 101 CYS A CA 1
ATOM 842 C C . CYS A 1 101 ? -3.999 3.949 2.541 1.00 90.31 101 CYS A C 1
ATOM 844 O O . CYS A 1 101 ? -4.226 3.705 3.734 1.00 90.31 101 CYS A O 1
ATOM 846 N N . SER A 1 102 ? -4.092 5.192 2.066 1.00 91.69 102 SER A N 1
ATOM 847 C CA . SER A 1 102 ? -4.513 6.339 2.880 1.00 91.69 102 SER A CA 1
ATOM 848 C C . SER A 1 102 ? -5.978 6.223 3.312 1.00 91.69 102 SER A C 1
ATOM 850 O O . SER A 1 102 ? -6.304 6.445 4.483 1.00 91.69 102 SER A O 1
ATOM 852 N N . LEU A 1 103 ? -6.860 5.789 2.405 1.00 91.75 103 LEU A N 1
ATOM 853 C CA . LEU A 1 103 ? -8.254 5.480 2.725 1.00 91.75 103 LEU A CA 1
ATOM 854 C C . LEU A 1 103 ? -8.346 4.352 3.755 1.00 91.75 103 LEU A C 1
ATOM 856 O O . LEU A 1 103 ? -8.991 4.534 4.786 1.00 91.75 103 LEU A O 1
ATOM 860 N N . ALA A 1 104 ? -7.648 3.234 3.547 1.00 91.56 104 ALA A N 1
ATOM 861 C CA . ALA A 1 104 ? -7.603 2.127 4.502 1.00 91.56 104 ALA A CA 1
ATOM 862 C C . ALA A 1 104 ? -7.222 2.612 5.910 1.00 91.56 104 ALA A C 1
ATOM 864 O O . ALA A 1 104 ? -7.906 2.296 6.882 1.00 91.56 104 ALA A O 1
ATOM 865 N N . THR A 1 105 ? -6.203 3.468 6.011 1.00 92.56 105 THR A N 1
ATOM 866 C CA . THR A 1 105 ? -5.757 4.069 7.279 1.00 92.56 105 THR A CA 1
ATOM 867 C C . THR A 1 105 ? -6.860 4.889 7.954 1.00 92.56 105 THR A C 1
ATOM 869 O O . THR A 1 105 ? -7.074 4.769 9.164 1.00 92.56 105 THR A O 1
ATOM 872 N N . LYS A 1 106 ? -7.598 5.698 7.182 1.00 92.69 106 LYS A N 1
ATOM 873 C CA . LYS A 1 106 ? -8.734 6.489 7.681 1.00 92.69 106 LYS A CA 1
ATOM 874 C C . LYS A 1 106 ? -9.833 5.592 8.254 1.00 92.69 106 LYS A C 1
ATOM 876 O O . LYS A 1 106 ? -10.343 5.873 9.339 1.00 92.69 106 LYS A O 1
ATOM 881 N N . TYR A 1 107 ? -10.174 4.508 7.558 1.00 90.62 107 TYR A N 1
ATOM 882 C CA . TYR A 1 107 ? -11.196 3.571 8.025 1.00 90.62 107 TYR A CA 1
ATOM 883 C C . TYR A 1 107 ? -10.737 2.764 9.243 1.00 90.62 107 TYR A C 1
ATOM 885 O O . TYR A 1 107 ? -11.532 2.628 10.165 1.00 90.62 107 TYR A O 1
ATOM 893 N N . ILE A 1 108 ? -9.467 2.341 9.321 1.00 89.06 108 ILE A N 1
ATOM 894 C CA . ILE A 1 108 ? -8.907 1.694 10.526 1.00 89.06 108 ILE A CA 1
ATOM 895 C C . ILE A 1 108 ? -9.029 2.619 11.742 1.00 89.06 108 ILE A C 1
ATOM 897 O O . ILE A 1 108 ? -9.433 2.183 12.819 1.00 89.06 108 ILE A O 1
ATOM 901 N N . LYS A 1 109 ? -8.715 3.911 11.578 1.00 90.94 109 LYS A N 1
ATOM 902 C CA . LYS A 1 109 ? -8.825 4.893 12.664 1.00 90.94 109 LYS A CA 1
ATOM 903 C C . LYS A 1 109 ? -10.271 5.043 13.150 1.00 90.94 109 LYS A C 1
ATOM 905 O O . LYS A 1 109 ? -10.514 4.956 14.351 1.00 90.94 109 LYS A O 1
ATOM 910 N N . LYS A 1 110 ? -11.225 5.188 12.225 1.00 89.56 110 LYS A N 1
ATOM 911 C CA . LYS A 1 110 ? -12.661 5.264 12.545 1.00 89.56 110 LYS A CA 1
ATOM 912 C C . LYS A 1 110 ? -13.140 4.015 13.294 1.00 89.56 110 LYS A C 1
ATOM 914 O O . LYS A 1 110 ? -13.892 4.106 14.257 1.00 89.56 110 LYS A O 1
ATOM 919 N N . ASP A 1 111 ? -12.655 2.851 12.878 1.00 87.12 111 ASP A N 1
ATOM 920 C CA . ASP A 1 111 ? -12.952 1.555 13.483 1.00 87.12 111 ASP A CA 1
ATOM 921 C C . ASP A 1 111 ? -12.438 1.405 14.924 1.00 87.12 111 ASP A C 1
ATOM 923 O O . ASP A 1 111 ? -12.985 0.601 15.682 1.00 87.12 111 ASP A O 1
ATOM 927 N N . ILE A 1 112 ? -11.365 2.114 15.285 1.00 87.75 112 ILE A N 1
ATOM 928 C CA . ILE A 1 112 ? -10.825 2.176 16.651 1.00 87.75 112 ILE A CA 1
ATOM 929 C C . ILE A 1 112 ? -11.630 3.174 17.486 1.00 87.75 112 ILE A C 1
ATOM 931 O O . ILE A 1 112 ? -12.003 2.868 18.615 1.00 87.75 112 ILE A O 1
ATOM 935 N N . GLU A 1 113 ? -11.939 4.345 16.925 1.00 88.94 113 GLU A N 1
ATOM 936 C CA . GLU A 1 113 ? -12.748 5.376 17.589 1.00 88.94 113 GLU A CA 1
ATOM 937 C C . GLU A 1 113 ? -14.138 4.851 17.975 1.00 88.94 113 GLU A C 1
ATOM 939 O O . GLU A 1 113 ? -14.583 5.084 19.096 1.00 88.94 113 GLU A O 1
ATOM 944 N N . LEU A 1 114 ? -14.778 4.070 17.097 1.00 86.62 114 LEU A N 1
ATOM 945 C CA . LEU A 1 114 ? -16.061 3.413 17.366 1.00 86.62 114 LEU A CA 1
ATOM 946 C C . LEU A 1 114 ? -15.996 2.468 18.575 1.00 86.62 114 LEU A C 1
ATOM 948 O O . LEU A 1 114 ? -16.870 2.527 19.438 1.00 86.62 114 LEU A O 1
ATOM 952 N N . ILE A 1 115 ? -14.952 1.639 18.670 1.00 86.38 115 ILE A N 1
ATOM 953 C CA . ILE A 1 115 ? -14.767 0.724 19.810 1.00 86.38 115 ILE A CA 1
ATOM 954 C C . ILE A 1 115 ? -14.564 1.525 21.094 1.00 86.38 115 ILE A C 1
ATOM 956 O O . ILE A 1 115 ? -15.274 1.306 22.066 1.00 86.38 115 ILE A O 1
ATOM 960 N N . ASN A 1 116 ? -13.676 2.518 21.065 1.00 85.88 116 ASN A N 1
ATOM 961 C CA . ASN A 1 116 ? -13.405 3.352 22.233 1.00 85.88 116 ASN A CA 1
ATOM 962 C C . ASN A 1 116 ? -14.645 4.140 22.686 1.00 85.88 116 ASN A C 1
ATOM 964 O O . ASN A 1 116 ? -14.820 4.370 23.877 1.00 85.88 116 ASN A O 1
ATOM 968 N N . SER A 1 117 ? -15.502 4.581 21.757 1.00 84.94 117 SER A N 1
ATOM 969 C CA . SER A 1 117 ? -16.762 5.246 22.108 1.00 84.94 117 SER A CA 1
ATOM 970 C C . SER A 1 117 ? -17.773 4.290 22.738 1.00 84.94 117 SER A C 1
ATOM 972 O O . SER A 1 117 ? -18.444 4.677 23.689 1.00 84.94 117 SER A O 1
ATOM 974 N N . ALA A 1 118 ? -17.846 3.045 22.258 1.00 83.75 118 ALA A N 1
ATOM 975 C CA . ALA A 1 118 ? -18.716 2.026 22.829 1.00 83.75 118 ALA A CA 1
ATOM 976 C C . ALA A 1 118 ? -18.247 1.615 24.233 1.00 83.75 118 ALA A C 1
ATOM 978 O O . ALA A 1 118 ? -19.071 1.508 25.134 1.00 83.75 118 ALA A O 1
ATOM 979 N N . ASP A 1 119 ? -16.934 1.474 24.435 1.00 85.69 119 ASP A N 1
ATOM 980 C CA . ASP A 1 119 ? -16.348 1.164 25.744 1.00 85.69 119 ASP A CA 1
ATOM 981 C C . ASP A 1 119 ? -16.555 2.290 26.768 1.00 85.69 119 ASP A C 1
ATOM 983 O O . ASP A 1 119 ? -16.658 2.011 27.951 1.00 85.69 119 ASP A O 1
ATOM 987 N N . ARG A 1 120 ? -16.649 3.558 26.340 1.00 81.00 120 ARG A N 1
ATOM 988 C CA . ARG A 1 120 ? -16.960 4.693 27.235 1.00 81.00 120 ARG A CA 1
ATOM 989 C C . ARG A 1 120 ? -18.425 4.769 27.655 1.00 81.00 120 ARG A C 1
ATOM 991 O O . ARG A 1 120 ? -18.728 5.412 28.653 1.00 81.00 120 ARG A O 1
ATOM 998 N N . LEU A 1 121 ? -19.324 4.231 26.834 1.00 74.44 121 LEU A N 1
ATOM 999 C CA . LEU A 1 121 ? -20.760 4.201 27.117 1.00 74.44 121 LEU A CA 1
ATOM 1000 C C . LEU A 1 121 ? -21.146 3.025 28.021 1.00 74.44 121 LEU A C 1
ATOM 1002 O O . LEU A 1 121 ? -22.276 2.987 28.506 1.00 74.44 121 LEU A O 1
ATOM 1006 N N . ARG A 1 122 ? -20.236 2.066 28.195 1.00 64.62 122 ARG A N 1
ATOM 1007 C CA . ARG A 1 122 ? -20.409 0.878 29.020 1.00 64.62 122 ARG A CA 1
ATOM 1008 C C . ARG A 1 122 ? -19.819 1.094 30.408 1.00 64.62 122 ARG A C 1
ATOM 1010 O O . ARG A 1 122 ? -20.406 0.521 31.348 1.00 64.62 122 ARG A O 1
#

Mean predicted aligned error: 5.11 Å

Secondary structure (DSSP, 8-state):
---HHHHHHHHHHHHHHHHHHHHHHTT---HHHHHHHHHHHHHHHHHHHHHHTTT-HHHHHHHHHHHHHHHHHHHHHHHHHS-HHHHHHHHHHHHHHHHHHHHHHHHHHHHHHHHHHHHHH-

Radius of gyration: 16.19 Å; Cα contacts (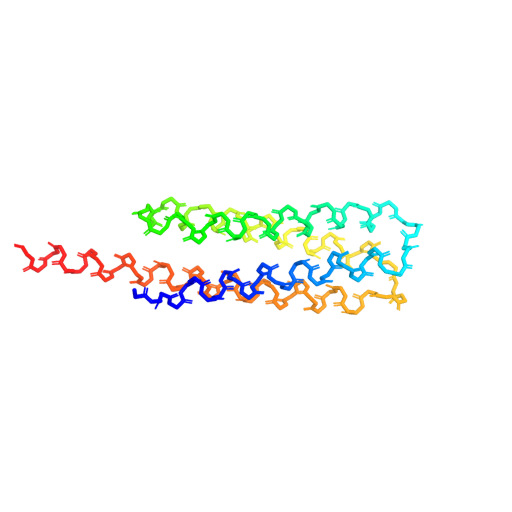8 Å, |Δi|>4): 101; chains: 1; bounding box: 39×22×51 Å

Solvent-accessible surface area (backbone atoms only — not comparable to full-atom values): 6524 Å² total; per-residue (Å²): 131,92,51,72,35,46,53,28,29,47,52,26,16,50,49,25,44,51,52,30,53,50,51,63,72,68,63,61,94,41,76,69,53,55,52,48,36,53,49,24,49,52,49,18,53,50,32,51,53,52,51,74,36,69,85,47,54,71,57,42,48,53,52,48,52,53,47,51,54,54,51,50,55,50,48,51,52,49,70,75,70,53,66,73,94,63,36,63,64,57,50,52,48,50,53,52,30,50,52,30,48,52,50,20,48,54,43,48,50,52,59,46,52,53,52,56,52,52,62,71,77,105

Nearest PDB structures (foldseek):
  6z0c-assembly4_D  TM=5.891E-01  e=3.179E+00  Escherichia coli

pLDDT: mean 87.03, std 8.28, range [47.91, 95.31]

Sequence (122 aa):
MFRVQSLYLLISSVINFVLMVFINYYDFQDNLMDIYRVVAAGSGIFLLFLIFLYKNKNLQLKMMKIFNVVYVIFGFYIAFFIDLDYSSFFVFGLLSACIFCSLATKYIKKDIELINSADRLR